Protein AF-A0A9X0F2B8-F1 (afdb_monomer_lite)

Secondary structure (DSSP, 8-state):
--TTTTTTT----HHHHHHHHHTS-S-EEEEEETTTEEEEE---SSSSPPEEEEE--

Structure (mmCIF, N/CA/C/O backbone):
data_AF-A0A9X0F2B8-F1
#
_entry.id   AF-A0A9X0F2B8-F1
#
loop_
_atom_site.group_PDB
_atom_site.id
_atom_site.type_symbol
_atom_site.label_atom_id
_atom_site.label_alt_id
_atom_site.label_comp_id
_atom_site.label_asym_id
_atom_site.label_entity_id
_atom_site.label_seq_id
_atom_site.pdbx_PDB_ins_code
_atom_site.Cartn_x
_atom_site.Cartn_y
_atom_site.Cartn_z
_atom_site.occupancy
_atom_site.B_iso_or_equiv
_atom_site.auth_seq_id
_atom_site.auth_comp_id
_atom_site.auth_asym_id
_atom_site.auth_atom_id
_atom_site.pdbx_PDB_model_num
ATOM 1 N N . MET A 1 1 ? 13.453 -3.872 7.366 1.00 59.28 1 MET A N 1
ATOM 2 C CA . MET A 1 1 ? 13.510 -2.405 7.192 1.00 59.28 1 MET A CA 1
ATOM 3 C C . MET A 1 1 ? 12.786 -2.072 5.907 1.00 59.28 1 MET A C 1
ATOM 5 O O . MET A 1 1 ? 12.989 -2.793 4.938 1.00 59.28 1 MET A O 1
ATOM 9 N N . SER A 1 2 ? 11.940 -1.043 5.906 1.00 70.44 2 SER A N 1
ATOM 10 C CA . SER A 1 2 ? 11.380 -0.514 4.662 1.00 70.44 2 SER A CA 1
ATOM 11 C C . SER A 1 2 ? 12.505 0.075 3.811 1.00 70.44 2 SER A C 1
ATOM 13 O O . SER A 1 2 ? 13.368 0.777 4.337 1.00 70.44 2 SER A O 1
ATOM 15 N N . LEU A 1 3 ? 12.500 -0.220 2.510 1.00 73.00 3 LEU A N 1
ATOM 16 C CA . LEU A 1 3 ? 13.433 0.363 1.536 1.00 73.00 3 LEU A CA 1
ATOM 17 C C . LEU A 1 3 ? 13.176 1.864 1.316 1.00 73.00 3 LEU A C 1
ATOM 19 O O . LEU A 1 3 ? 14.016 2.558 0.758 1.00 73.00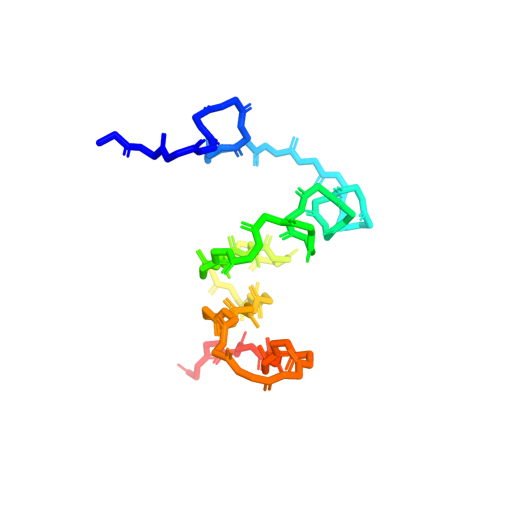 3 LEU A O 1
ATOM 23 N N . ILE A 1 4 ? 12.025 2.355 1.783 1.00 77.94 4 ILE A N 1
ATOM 24 C CA . ILE A 1 4 ? 11.565 3.742 1.694 1.00 77.94 4 ILE A CA 1
ATOM 25 C C . ILE A 1 4 ? 11.254 4.288 3.097 1.00 77.94 4 ILE A C 1
ATOM 27 O O . ILE A 1 4 ? 10.203 4.879 3.341 1.00 77.94 4 ILE A O 1
ATOM 31 N N . SER A 1 5 ? 12.165 4.057 4.048 1.00 84.25 5 SER A N 1
ATOM 32 C CA . SER A 1 5 ? 11.997 4.405 5.470 1.00 84.25 5 SER A CA 1
ATOM 33 C C . SER A 1 5 ? 11.694 5.883 5.733 1.00 84.25 5 SER A C 1
ATOM 35 O O . SER A 1 5 ? 11.067 6.196 6.738 1.00 84.25 5 SER A O 1
ATOM 37 N N . GLU A 1 6 ? 12.099 6.786 4.838 1.00 85.31 6 GLU A N 1
ATOM 38 C CA . GLU A 1 6 ? 11.807 8.222 4.939 1.00 85.31 6 GLU A CA 1
ATOM 39 C C . GLU A 1 6 ? 10.317 8.555 4.784 1.00 85.31 6 GLU A C 1
ATOM 41 O O . GLU A 1 6 ? 9.864 9.591 5.270 1.00 85.31 6 GLU A O 1
ATOM 46 N N . ILE A 1 7 ? 9.558 7.705 4.085 1.00 87.31 7 ILE A N 1
ATOM 47 C CA . ILE A 1 7 ? 8.135 7.931 3.797 1.00 87.31 7 ILE A CA 1
ATOM 48 C C . ILE A 1 7 ? 7.217 6.871 4.409 1.00 87.31 7 ILE A C 1
ATOM 50 O O . ILE A 1 7 ? 6.013 7.110 4.520 1.00 87.31 7 ILE A O 1
ATOM 54 N N . ASP A 1 8 ? 7.759 5.731 4.833 1.00 89.69 8 ASP A N 1
ATOM 55 C CA . ASP A 1 8 ? 6.995 4.684 5.507 1.00 89.69 8 ASP A CA 1
ATOM 56 C C . ASP A 1 8 ? 6.338 5.210 6.796 1.00 89.69 8 ASP A C 1
ATOM 58 O O . ASP A 1 8 ? 6.978 5.838 7.638 1.00 89.69 8 ASP A O 1
ATOM 62 N N . GLY A 1 9 ? 5.027 4.997 6.928 1.00 90.06 9 GLY A N 1
ATOM 63 C CA . GLY A 1 9 ? 4.230 5.483 8.060 1.00 90.06 9 GLY A CA 1
ATOM 64 C C . GLY A 1 9 ? 4.032 7.005 8.147 1.00 90.06 9 GLY A C 1
ATOM 65 O O . GLY A 1 9 ? 3.475 7.482 9.136 1.00 90.06 9 GLY A O 1
ATOM 66 N N . SER A 1 10 ? 4.461 7.781 7.148 1.00 91.81 10 SER A N 1
ATOM 67 C CA . SER A 1 10 ? 4.315 9.242 7.153 1.00 91.81 10 SER A CA 1
ATOM 68 C C . SER A 1 10 ? 2.953 9.719 6.623 1.00 91.81 10 SER A C 1
ATOM 70 O O . SER A 1 10 ? 2.261 9.017 5.884 1.00 91.81 10 SER A O 1
ATOM 72 N N . PHE A 1 11 ? 2.564 10.944 6.996 1.00 92.19 11 PHE A N 1
ATOM 73 C CA . PHE A 1 11 ? 1.358 11.613 6.496 1.00 92.19 11 PHE A CA 1
ATOM 74 C C . PHE A 1 11 ? 1.732 12.721 5.511 1.00 92.19 11 PHE A C 1
ATOM 76 O O . PHE A 1 11 ? 2.541 13.591 5.825 1.00 92.19 11 PHE A O 1
ATOM 83 N N . MET A 1 12 ? 1.108 12.719 4.333 1.00 92.12 12 MET A N 1
ATOM 84 C CA . MET A 1 12 ? 1.275 13.756 3.313 1.00 92.12 12 MET A CA 1
ATOM 85 C C . MET A 1 12 ? 0.052 13.817 2.388 1.00 92.12 12 MET A C 1
ATOM 87 O O . MET A 1 12 ? -0.852 12.986 2.486 1.00 92.12 12 MET A O 1
ATOM 91 N N . GLY A 1 13 ? 0.008 14.809 1.495 1.00 90.88 13 GLY A N 1
ATOM 92 C CA . GLY A 1 13 ? -1.034 14.893 0.468 1.00 90.88 13 GLY A CA 1
ATOM 93 C C . GLY A 1 13 ? -0.984 13.703 -0.495 1.00 9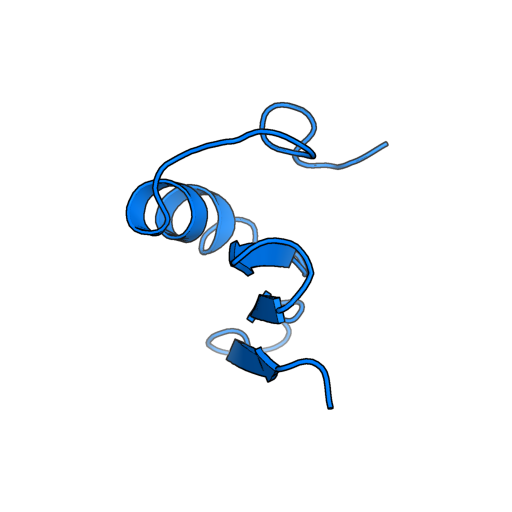0.88 13 GLY A C 1
ATOM 94 O O . GLY A 1 13 ? 0.096 13.206 -0.804 1.00 90.88 13 GLY A O 1
ATOM 95 N N . LEU A 1 14 ? -2.149 13.260 -0.982 1.00 86.50 14 LEU A N 1
ATOM 96 C CA . LEU A 1 14 ? -2.270 12.068 -1.833 1.00 86.50 14 LEU A CA 1
ATOM 97 C C . LEU A 1 14 ? -1.418 12.155 -3.109 1.00 86.50 14 LEU A C 1
ATOM 99 O O . LEU A 1 14 ? -0.757 11.186 -3.458 1.00 86.50 14 LEU A O 1
ATOM 103 N N . GLU A 1 15 ? -1.412 13.310 -3.773 1.00 89.81 15 GLU A N 1
ATOM 104 C CA . GLU A 1 15 ? -0.605 13.551 -4.976 1.00 89.81 15 GLU A CA 1
ATOM 105 C C . GLU A 1 15 ? 0.891 13.355 -4.695 1.00 89.81 15 GLU A C 1
ATOM 107 O O . GLU A 1 15 ? 1.532 12.528 -5.335 1.00 89.81 15 GLU A O 1
ATOM 112 N N . CYS A 1 16 ? 1.407 13.998 -3.642 1.00 91.44 16 CYS A N 1
ATOM 113 C CA . CYS A 1 16 ? 2.794 13.844 -3.195 1.00 91.44 16 CYS A CA 1
ATOM 114 C C . CYS A 1 16 ? 3.121 12.391 -2.816 1.00 91.44 16 CYS A C 1
ATOM 116 O O . CYS A 1 16 ? 4.171 11.871 -3.192 1.00 91.44 16 CYS A O 1
ATOM 118 N N . ALA A 1 17 ? 2.213 11.703 -2.114 1.00 90.81 17 ALA A N 1
ATOM 119 C CA . ALA A 1 17 ? 2.399 10.297 -1.768 1.00 90.81 17 ALA A CA 1
ATOM 120 C C . ALA A 1 17 ? 2.530 9.423 -3.024 1.00 90.81 17 ALA A C 1
ATOM 122 O O . ALA A 1 17 ? 3.429 8.588 -3.080 1.00 90.81 17 ALA A O 1
ATOM 123 N N . ILE A 1 18 ? 1.679 9.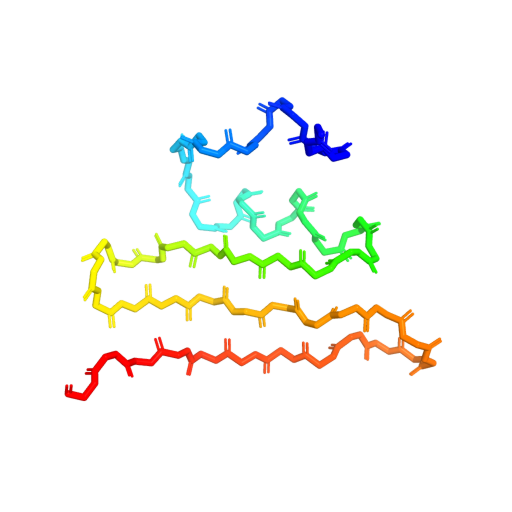635 -4.034 1.00 88.50 18 ILE A N 1
ATOM 124 C CA . ILE A 1 18 ? 1.725 8.909 -5.309 1.00 88.50 18 ILE A CA 1
ATOM 125 C C . ILE A 1 18 ? 3.036 9.209 -6.041 1.00 88.50 18 ILE A C 1
ATOM 127 O O . ILE A 1 18 ? 3.757 8.275 -6.378 1.00 88.50 18 ILE A O 1
ATOM 131 N N . GLU A 1 19 ? 3.389 10.479 -6.239 1.00 89.88 19 GLU A N 1
ATOM 132 C CA . GLU A 1 19 ? 4.618 10.881 -6.939 1.00 89.88 19 GLU A CA 1
ATOM 133 C C . GLU A 1 19 ? 5.880 10.268 -6.324 1.00 89.88 19 GLU A C 1
ATOM 135 O O . GLU A 1 19 ? 6.786 9.850 -7.048 1.00 89.88 19 GLU A O 1
ATOM 140 N N . LYS A 1 20 ? 5.927 10.166 -4.992 1.00 88.62 20 LYS A N 1
ATOM 141 C CA . LYS A 1 20 ? 7.058 9.559 -4.291 1.00 88.62 20 LYS A CA 1
ATOM 142 C C . LYS A 1 20 ? 7.151 8.045 -4.468 1.00 88.62 20 LYS A C 1
ATOM 144 O O . LYS A 1 20 ? 8.264 7.535 -4.445 1.00 88.62 20 LYS A O 1
ATOM 149 N N . VAL A 1 21 ? 6.035 7.328 -4.6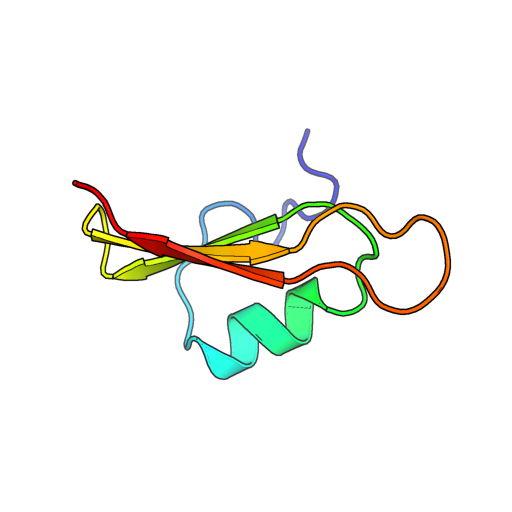43 1.00 86.19 21 VAL A N 1
ATOM 150 C CA . VAL A 1 21 ? 6.034 5.851 -4.725 1.00 86.19 21 VAL A CA 1
ATOM 151 C C . VAL A 1 21 ? 5.995 5.295 -6.150 1.00 86.19 21 VAL A C 1
ATOM 153 O O . VAL A 1 21 ? 6.462 4.177 -6.373 1.00 86.19 21 VAL A O 1
ATOM 156 N N . ILE A 1 22 ? 5.480 6.041 -7.138 1.00 81.06 22 ILE A N 1
ATOM 157 C CA . ILE A 1 22 ? 5.336 5.545 -8.524 1.00 81.06 22 ILE A CA 1
ATOM 158 C C . ILE A 1 22 ? 6.673 5.158 -9.163 1.00 81.06 22 ILE A C 1
ATOM 160 O O . ILE A 1 22 ? 6.711 4.262 -10.001 1.00 81.06 22 ILE A O 1
ATOM 164 N N . TRP A 1 23 ? 7.770 5.789 -8.741 1.00 78.00 23 TRP A N 1
ATOM 165 C CA . TRP A 1 23 ? 9.113 5.535 -9.267 1.00 78.00 23 TRP A CA 1
ATOM 166 C C . TRP A 1 23 ? 9.893 4.485 -8.477 1.00 78.00 23 TRP A C 1
ATOM 168 O O . TRP A 1 23 ? 10.973 4.086 -8.902 1.00 78.00 23 TRP A O 1
ATOM 178 N N . CYS A 1 24 ? 9.373 4.021 -7.339 1.00 78.44 24 CYS A N 1
ATOM 179 C CA . CYS A 1 24 ? 10.098 3.077 -6.496 1.00 78.44 24 CYS A CA 1
ATOM 180 C C . CYS A 1 24 ? 10.142 1.664 -7.088 1.00 78.44 24 CYS A C 1
ATOM 182 O O . CYS A 1 24 ? 10.975 0.875 -6.661 1.00 78.44 24 CYS A O 1
ATOM 184 N N . GLY A 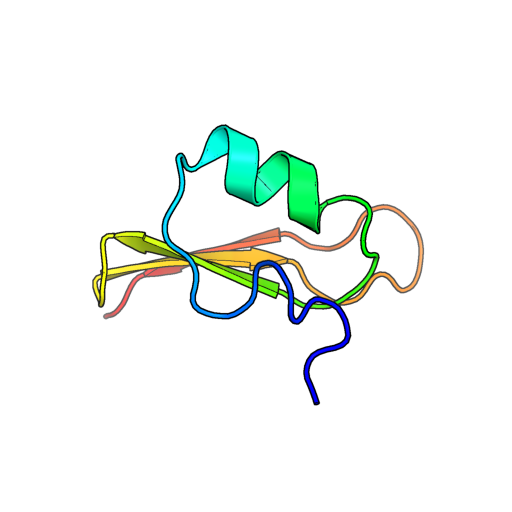1 25 ? 9.233 1.313 -8.007 1.00 79.88 25 GLY A N 1
ATOM 185 C CA . GLY A 1 25 ? 9.105 -0.051 -8.549 1.00 79.88 25 GLY A CA 1
ATOM 186 C C . GLY A 1 25 ? 8.689 -1.109 -7.514 1.00 79.88 25 GLY A C 1
ATOM 187 O O . GLY A 1 25 ? 8.534 -2.280 -7.850 1.00 79.88 25 GLY A O 1
ATOM 188 N N . LEU A 1 26 ? 8.483 -0.696 -6.261 1.00 84.25 26 LEU A N 1
ATOM 189 C CA . LEU A 1 26 ? 8.151 -1.541 -5.122 1.00 84.25 26 LEU A CA 1
ATOM 190 C C . LEU A 1 26 ? 6.642 -1.537 -4.859 1.00 84.25 26 LEU A C 1
ATOM 192 O O . LEU A 1 26 ? 5.973 -0.531 -5.125 1.00 84.25 26 LEU A O 1
ATOM 196 N N . PRO A 1 27 ? 6.105 -2.623 -4.277 1.00 90.19 27 PRO A N 1
ATOM 197 C CA . PRO A 1 27 ? 4.726 -2.636 -3.833 1.00 90.19 27 PRO A CA 1
ATOM 198 C C . PRO A 1 27 ? 4.525 -1.639 -2.687 1.00 90.19 27 PRO A C 1
ATOM 200 O O . PRO A 1 27 ? 5.296 -1.613 -1.724 1.00 90.19 27 PRO A O 1
ATOM 203 N N . CYS A 1 28 ? 3.470 -0.831 -2.768 1.00 91.50 28 CYS A N 1
ATOM 204 C CA . CYS A 1 28 ? 3.173 0.182 -1.757 1.00 91.50 28 CYS A CA 1
ATOM 205 C C . CYS A 1 28 ? 1.673 0.321 -1.484 1.00 91.50 28 CYS A C 1
ATOM 207 O O . CYS A 1 28 ? 0.838 0.161 -2.379 1.00 91.50 28 CYS A O 1
ATOM 209 N N . LEU A 1 29 ? 1.344 0.696 -0.247 1.00 92.44 29 LEU A N 1
ATOM 210 C CA . LEU A 1 29 ? -0.006 1.051 0.179 1.00 92.44 29 LEU A CA 1
ATOM 211 C C . LEU A 1 29 ? -0.042 2.510 0.626 1.00 92.44 29 LEU A C 1
ATOM 213 O O . LEU A 1 29 ? 0.704 2.907 1.517 1.00 92.44 29 LEU A O 1
ATOM 217 N N . ILE A 1 30 ? -0.958 3.286 0.052 1.00 93.19 30 ILE A N 1
ATOM 218 C CA . ILE A 1 30 ? -1.264 4.646 0.495 1.00 93.19 30 ILE A CA 1
ATOM 219 C C . ILE A 1 30 ? -2.661 4.638 1.103 1.00 93.19 30 ILE A C 1
ATOM 221 O O . ILE A 1 30 ? -3.645 4.350 0.424 1.00 93.19 30 ILE A O 1
ATOM 225 N N . SER A 1 31 ? -2.769 4.981 2.384 1.00 93.81 31 SER A N 1
ATOM 226 C CA . SER A 1 31 ? -4.061 5.148 3.052 1.00 93.81 31 SER A CA 1
ATOM 227 C C . SER A 1 31 ? -4.689 6.496 2.694 1.00 93.81 31 SER A C 1
ATOM 229 O O . SER A 1 31 ? -4.498 7.477 3.408 1.00 93.81 31 SER A O 1
ATOM 231 N N . CYS A 1 32 ? -5.481 6.534 1.621 1.00 89.56 32 CYS A N 1
ATOM 232 C CA . CYS A 1 32 ? -6.198 7.731 1.168 1.00 89.56 32 CYS A CA 1
ATOM 233 C C . CYS A 1 32 ? -7.215 8.228 2.205 1.00 89.56 32 CYS A C 1
ATOM 235 O O . CYS A 1 32 ? -7.317 9.423 2.464 1.00 89.56 32 CYS A O 1
ATOM 237 N N . ILE A 1 33 ? -7.975 7.300 2.799 1.00 89.69 33 ILE A N 1
ATOM 238 C CA . ILE A 1 33 ? -8.867 7.571 3.928 1.00 89.69 33 ILE A CA 1
ATOM 239 C C . ILE A 1 33 ? -8.573 6.512 4.992 1.00 89.69 33 ILE A C 1
ATOM 241 O O . ILE A 1 33 ? -8.882 5.337 4.753 1.00 89.69 33 ILE A O 1
ATOM 245 N N . PRO A 1 34 ? -8.022 6.897 6.160 1.00 87.56 34 PRO A N 1
ATOM 246 C CA . PRO A 1 34 ? -7.667 5.961 7.220 1.00 87.56 34 PRO A CA 1
ATOM 247 C C . PRO A 1 34 ? -8.766 4.937 7.499 1.00 87.56 34 PRO A C 1
ATOM 249 O O . PRO A 1 34 ? -9.925 5.285 7.730 1.00 87.56 34 PRO A O 1
ATOM 252 N N . SER A 1 35 ? -8.391 3.656 7.458 1.00 86.56 35 SER A N 1
ATOM 253 C CA . SER A 1 35 ? -9.268 2.493 7.684 1.00 86.56 35 SER A CA 1
ATOM 254 C C . SER A 1 35 ? -10.435 2.300 6.701 1.00 86.56 35 SER A C 1
ATOM 256 O O . SER A 1 35 ? -11.267 1.419 6.932 1.00 86.56 35 SER A O 1
ATOM 258 N N . LYS A 1 36 ? -10.527 3.087 5.621 1.00 92.44 36 LYS A N 1
ATOM 259 C CA . LYS A 1 36 ? -11.660 3.049 4.675 1.00 92.44 36 LYS A CA 1
ATOM 260 C C . LYS A 1 36 ? -11.238 2.846 3.223 1.00 92.44 36 LYS A C 1
ATOM 262 O O . LYS A 1 36 ? -11.888 2.072 2.520 1.00 92.44 36 LYS A O 1
ATOM 267 N N . LEU A 1 37 ? -10.194 3.547 2.782 1.00 93.50 37 LEU A N 1
ATOM 268 C CA . LEU A 1 37 ? -9.792 3.612 1.380 1.00 93.50 37 LEU A CA 1
ATOM 269 C C . LEU A 1 37 ? -8.270 3.604 1.255 1.00 93.50 37 LEU A C 1
ATOM 271 O O . LEU A 1 37 ? -7.598 4.424 1.883 1.00 93.50 37 LEU A O 1
ATOM 275 N N . LEU A 1 38 ? -7.755 2.714 0.413 1.00 94.00 38 LEU A N 1
ATOM 276 C CA . LEU A 1 38 ? -6.332 2.582 0.121 1.00 94.00 38 LEU A CA 1
ATOM 277 C C . LEU A 1 38 ? -6.099 2.629 -1.391 1.00 94.00 38 LEU A C 1
ATOM 279 O O . LEU A 1 38 ? -6.885 2.083 -2.164 1.00 94.00 38 LEU A O 1
ATOM 283 N N . TYR A 1 39 ? -4.991 3.230 -1.798 1.00 92.75 39 TYR A N 1
ATOM 284 C CA . TYR A 1 39 ? -4.384 3.006 -3.102 1.00 92.75 39 TYR A CA 1
ATOM 285 C C . TYR A 1 39 ? -3.291 1.949 -2.949 1.00 92.75 39 TYR A C 1
ATOM 287 O O . TYR A 1 39 ? -2.456 2.041 -2.047 1.00 92.75 39 TYR A O 1
ATOM 295 N N . PHE A 1 40 ? -3.309 0.948 -3.819 1.00 92.50 40 PHE A N 1
ATOM 296 C CA . PHE A 1 40 ? -2.307 -0.104 -3.882 1.00 92.50 40 PHE A CA 1
ATOM 297 C C . PHE A 1 40 ? -1.618 -0.073 -5.242 1.00 92.50 40 PHE A C 1
ATOM 299 O O . PHE A 1 40 ? -2.286 -0.080 -6.277 1.00 92.50 40 PHE A O 1
ATOM 306 N N . GLN A 1 41 ? -0.290 -0.075 -5.226 1.00 91.38 41 GLN A N 1
ATOM 307 C CA . GLN A 1 41 ? 0.542 -0.324 -6.397 1.00 91.38 41 GLN A CA 1
ATOM 308 C C . GLN A 1 41 ? 1.279 -1.638 -6.177 1.00 91.38 41 GLN A C 1
ATOM 310 O O . GLN A 1 41 ? 1.899 -1.822 -5.128 1.00 91.38 41 GLN A O 1
ATOM 315 N N . ALA A 1 42 ? 1.195 -2.541 -7.149 1.00 90.62 42 ALA A N 1
ATOM 316 C CA . ALA A 1 42 ? 1.918 -3.803 -7.121 1.00 90.62 42 ALA A CA 1
ATOM 317 C C . ALA A 1 42 ? 3.405 -3.613 -7.466 1.00 90.62 42 ALA A C 1
ATOM 319 O O . ALA A 1 42 ? 3.825 -2.560 -7.950 1.00 90.62 42 ALA A O 1
ATOM 320 N N . GLU A 1 43 ? 4.198 -4.655 -7.226 1.00 88.88 43 GLU A N 1
ATOM 321 C CA . GLU A 1 43 ? 5.584 -4.714 -7.687 1.00 88.88 43 GLU A CA 1
ATOM 322 C C . GLU A 1 43 ? 5.650 -4.622 -9.218 1.00 88.88 43 GLU A C 1
ATOM 324 O O . GLU A 1 43 ? 4.814 -5.187 -9.932 1.00 88.88 43 GLU A O 1
ATOM 329 N N . GLN A 1 44 ? 6.645 -3.901 -9.736 1.00 84.06 44 GLN A N 1
ATOM 330 C CA . GLN A 1 44 ? 6.833 -3.788 -11.174 1.00 84.06 44 GLN A CA 1
ATOM 331 C C . GLN A 1 44 ? 7.545 -5.032 -11.727 1.00 84.06 44 GLN A C 1
ATOM 333 O O . GLN A 1 44 ? 8.742 -5.210 -11.529 1.00 84.06 44 GLN A O 1
ATOM 338 N N . GLY A 1 45 ? 6.812 -5.862 -12.474 1.00 81.75 45 GLY A N 1
ATOM 339 C CA . GLY A 1 45 ? 7.379 -6.980 -13.238 1.00 81.75 45 GLY A CA 1
ATOM 340 C C . GLY A 1 45 ? 7.795 -6.581 -14.661 1.00 81.75 45 GLY A C 1
ATOM 341 O O . GLY A 1 45 ? 8.974 -6.421 -14.961 1.00 81.75 45 GLY A O 1
ATOM 342 N N . SER A 1 46 ? 6.818 -6.416 -15.560 1.00 82.94 46 SER A N 1
ATOM 343 C CA . SER A 1 46 ? 7.021 -5.971 -16.947 1.00 82.94 46 SER A CA 1
ATOM 344 C C . SER A 1 46 ? 5.961 -4.938 -17.325 1.00 82.94 46 SER A C 1
ATOM 346 O O . SER A 1 46 ? 4.776 -5.151 -17.078 1.00 82.94 46 SER A O 1
ATOM 348 N N . GLY A 1 47 ? 6.384 -3.817 -17.915 1.00 84.38 47 GLY A N 1
ATOM 349 C CA . GLY A 1 47 ? 5.499 -2.683 -18.184 1.00 84.38 47 GLY A CA 1
ATOM 350 C C . GLY A 1 47 ? 5.160 -1.870 -16.924 1.00 84.38 47 GLY A C 1
ATOM 351 O O . GLY A 1 47 ? 5.885 -1.941 -15.928 1.00 84.38 47 GLY A O 1
ATOM 352 N N . PRO A 1 48 ? 4.109 -1.033 -16.972 1.00 84.00 48 PRO A N 1
ATOM 353 C CA . PRO A 1 48 ? 3.660 -0.258 -15.817 1.00 84.00 48 PRO A CA 1
ATOM 354 C C . PRO A 1 48 ? 3.108 -1.168 -14.706 1.00 84.00 48 PRO A C 1
ATOM 356 O O . PRO A 1 48 ? 2.407 -2.128 -15.026 1.00 84.00 48 PRO A O 1
ATOM 359 N N . PRO A 1 49 ? 3.341 -0.860 -13.416 1.00 88.88 49 PRO A N 1
ATOM 360 C CA . PRO A 1 49 ? 2.776 -1.643 -12.323 1.00 88.88 49 PRO A CA 1
ATOM 361 C C . PRO A 1 49 ? 1.245 -1.553 -12.308 1.00 88.88 49 PRO A C 1
ATOM 363 O O . PRO A 1 49 ? 0.650 -0.505 -12.610 1.00 88.88 49 PRO A O 1
ATOM 366 N N . GLU A 1 50 ? 0.613 -2.659 -11.921 1.00 90.94 50 GLU A N 1
ATOM 367 C CA . GLU A 1 50 ? -0.823 -2.704 -11.672 1.00 90.94 50 GLU A CA 1
ATOM 368 C C . GLU A 1 50 ? -1.188 -1.843 -10.463 1.00 90.94 50 GLU A C 1
ATOM 370 O O . GLU A 1 50 ? -0.437 -1.736 -9.487 1.00 90.94 50 GLU A O 1
ATOM 375 N N . ARG A 1 51 ? -2.354 -1.202 -10.545 1.00 91.00 51 ARG A N 1
ATOM 376 C CA . ARG A 1 51 ? -2.805 -0.198 -9.583 1.00 91.00 51 ARG A CA 1
ATOM 377 C C . ARG A 1 51 ? -4.267 -0.427 -9.245 1.00 91.00 51 ARG A C 1
ATOM 379 O O . ARG A 1 51 ? -5.090 -0.611 -10.138 1.00 91.00 51 ARG A O 1
ATOM 386 N N . TYR A 1 52 ? -4.582 -0.382 -7.956 1.00 92.38 52 TYR A N 1
ATOM 387 C CA . TYR A 1 52 ? -5.894 -0.727 -7.427 1.00 92.38 52 TYR A CA 1
ATOM 388 C C . TYR A 1 52 ? -6.356 0.287 -6.384 1.00 92.38 52 TYR A C 1
ATOM 390 O O . TYR A 1 52 ? -5.571 0.774 -5.572 1.00 92.38 52 TYR A O 1
ATOM 398 N N . ILE A 1 53 ? -7.661 0.556 -6.371 1.00 93.75 53 ILE A N 1
ATOM 399 C CA . ILE A 1 53 ? -8.325 1.253 -5.270 1.00 93.75 53 ILE A CA 1
ATOM 400 C C . ILE A 1 53 ? -9.011 0.201 -4.406 1.00 93.75 53 ILE A C 1
ATOM 402 O O . ILE A 1 53 ? -9.951 -0.460 -4.846 1.00 93.75 53 ILE A O 1
ATOM 406 N N . LEU A 1 54 ? -8.533 0.036 -3.176 1.00 94.50 54 LEU A N 1
ATOM 407 C CA . LEU A 1 54 ? -9.061 -0.933 -2.226 1.00 94.50 54 LEU A CA 1
ATOM 408 C C . LE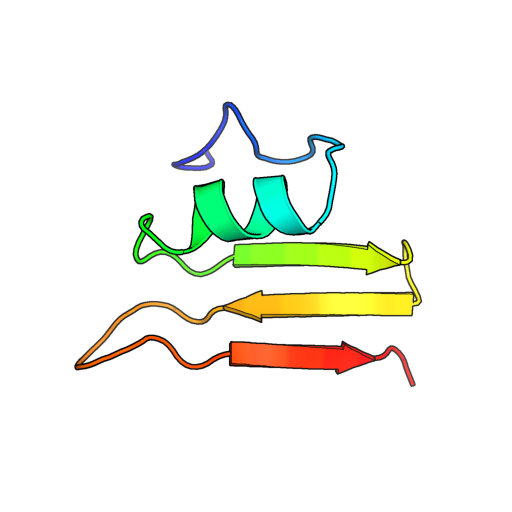U A 1 54 ? -10.011 -0.232 -1.258 1.00 94.50 54 LEU A C 1
ATOM 410 O O . LEU A 1 54 ? -9.670 0.785 -0.648 1.00 94.50 54 LEU A O 1
ATOM 414 N N . ARG A 1 55 ? -11.199 -0.806 -1.081 1.00 94.44 55 ARG A N 1
ATOM 415 C CA . ARG A 1 55 ? -12.210 -0.335 -0.133 1.00 94.44 55 ARG A CA 1
ATOM 416 C C . ARG A 1 55 ? -12.476 -1.422 0.896 1.00 94.44 55 ARG A C 1
ATOM 418 O O . ARG A 1 55 ? -12.645 -2.583 0.533 1.00 94.44 55 ARG A O 1
ATOM 425 N N . LYS A 1 56 ? -12.548 -1.042 2.172 1.00 87.31 56 LYS A N 1
ATOM 426 C CA . LYS A 1 56 ? -12.984 -1.959 3.230 1.00 87.31 56 LYS A CA 1
ATOM 427 C C . LYS A 1 56 ? -14.477 -2.274 3.049 1.00 87.31 56 LYS A C 1
ATOM 429 O O . LYS A 1 56 ? -15.272 -1.339 2.918 1.00 87.31 56 LYS A O 1
ATOM 434 N N . ILE A 1 57 ? -14.818 -3.563 2.992 1.00 85.81 57 ILE A N 1
ATOM 435 C CA . ILE A 1 57 ? -16.201 -4.072 2.934 1.00 85.81 57 ILE A CA 1
ATOM 436 C C . ILE A 1 57 ? -16.730 -4.226 4.358 1.00 85.81 57 ILE A C 1
ATOM 438 O O . ILE A 1 57 ? -15.943 -4.680 5.222 1.00 85.81 57 ILE A O 1
#

Radius of gyration: 11.33 Å; chains: 1; bounding box: 30×22×26 Å

Foldseek 3Di:
DDPPVVPVPDDDDPVVVCVVCQPVLDWDWDCPDPPAWIKTWHRDDDDGTDIDIDGDD

Sequence (57 aa):
MSLISEIDGSFMGLECAIEKVIWCGLPCLISCIPSKLLYFQAEQGSGPPERYILRKI

Organism: NCBI:txid1235825

pLDDT: mean 87.45, std 6.49, range [59.28, 94.5]